Protein AF-A0A150LW16-F1 (afdb_monomer)

Secondary structure (DSSP, 8-state):
---PPPHHHHHHH--PPPHHHHHHHHT--TTSEEESSSS-EEE----

Organism: NCBI:txid81408

Sequence (47 aa):
MANQATDLEIAQQTKLKHIQDIAESLGLQEDEWEPYGRYKAKLSLTH

Structure (mmCIF, N/CA/C/O backbone):
data_AF-A0A150LW16-F1
#
_entry.id   AF-A0A150LW16-F1
#
loop_
_atom_site.group_PDB
_atom_site.id
_atom_site.type_symbol
_atom_site.label_atom_id
_atom_site.label_alt_id
_atom_site.label_comp_id
_atom_site.label_asym_id
_atom_site.label_entity_id
_atom_site.label_seq_id
_atom_site.pdbx_PDB_ins_code
_atom_site.Cartn_x
_atom_site.Cartn_y
_atom_site.Cartn_z
_atom_site.occupancy
_atom_site.B_iso_or_equiv
_atom_site.auth_seq_id
_atom_site.auth_comp_id
_atom_site.auth_asym_id
_atom_site.auth_atom_id
_atom_site.pdbx_PDB_model_num
ATOM 1 N N . MET A 1 1 ? -28.645 11.600 14.537 1.00 44.22 1 MET A N 1
ATOM 2 C CA . MET A 1 1 ? -27.254 12.095 14.588 1.00 44.22 1 MET A CA 1
ATOM 3 C C . MET A 1 1 ? -26.404 11.097 13.820 1.00 44.22 1 MET A C 1
ATOM 5 O O . MET A 1 1 ? -26.385 9.940 14.218 1.00 44.22 1 MET A O 1
ATOM 9 N N . ALA A 1 2 ? -25.808 11.479 12.690 1.00 60.72 2 ALA A N 1
ATOM 10 C CA . ALA A 1 2 ? -24.913 10.583 11.961 1.00 60.72 2 ALA A CA 1
ATOM 11 C C . ALA A 1 2 ? -23.556 10.568 12.674 1.00 60.72 2 ALA A C 1
ATOM 13 O O . ALA A 1 2 ? -22.916 11.608 12.797 1.00 60.72 2 ALA A O 1
ATOM 14 N N . ASN A 1 3 ? -23.152 9.406 13.182 1.00 75.56 3 ASN A N 1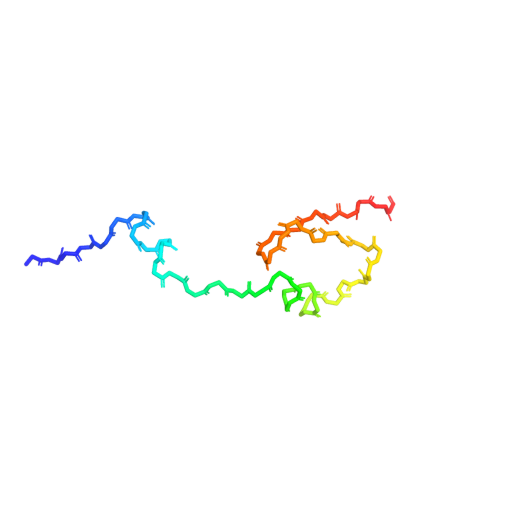
ATOM 15 C CA . ASN A 1 3 ? -21.828 9.201 13.756 1.00 75.56 3 ASN A CA 1
ATOM 16 C C . ASN A 1 3 ? -20.839 8.995 12.602 1.00 75.56 3 ASN A C 1
ATOM 18 O O . ASN A 1 3 ? -20.701 7.876 12.109 1.00 75.56 3 ASN A O 1
ATOM 22 N N . GLN A 1 4 ? -20.230 10.075 12.105 1.00 85.44 4 GLN A N 1
ATOM 23 C CA . GLN A 1 4 ? -19.136 9.955 11.143 1.00 85.44 4 GLN A CA 1
ATOM 24 C C . GLN A 1 4 ? -17.874 9.501 11.870 1.00 85.44 4 GLN A C 1
ATOM 26 O O . GLN A 1 4 ? -17.509 10.070 12.895 1.00 85.44 4 GLN A O 1
ATOM 31 N N . ALA A 1 5 ? -17.235 8.466 11.331 1.00 88.00 5 ALA A N 1
ATOM 32 C CA . ALA A 1 5 ? -15.935 8.020 11.799 1.00 88.00 5 ALA A CA 1
ATOM 33 C C . ALA A 1 5 ? -14.882 9.108 11.539 1.00 88.00 5 ALA A C 1
ATOM 35 O O . ALA A 1 5 ? -14.938 9.814 10.530 1.00 88.00 5 ALA A O 1
ATOM 36 N N . THR A 1 6 ? -13.925 9.229 12.451 1.00 95.88 6 THR A N 1
ATOM 37 C CA . THR A 1 6 ? -12.750 10.090 12.291 1.00 95.88 6 THR A CA 1
ATOM 38 C C . THR A 1 6 ? -11.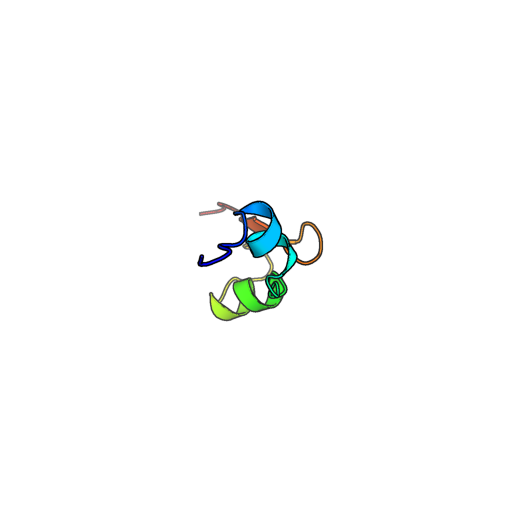828 9.560 11.190 1.00 95.88 6 THR A C 1
ATOM 40 O O . THR A 1 6 ? -11.832 8.365 10.884 1.00 95.88 6 THR A O 1
ATOM 43 N N . ASP A 1 7 ? -10.971 10.420 10.636 1.00 95.62 7 ASP A N 1
ATOM 44 C CA . ASP A 1 7 ? -9.992 10.020 9.611 1.00 95.62 7 ASP A CA 1
ATOM 45 C C . ASP A 1 7 ? -9.109 8.846 10.069 1.00 95.62 7 ASP A C 1
ATOM 47 O O . ASP A 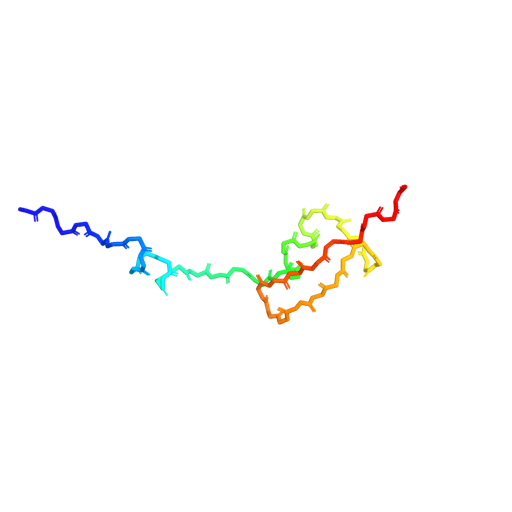1 7 ? -8.797 7.945 9.288 1.00 95.62 7 ASP A O 1
ATOM 51 N N . LEU A 1 8 ? -8.746 8.817 11.358 1.00 95.50 8 LEU A N 1
ATOM 52 C CA . LEU A 1 8 ? -7.958 7.732 11.941 1.00 95.50 8 LEU A CA 1
ATOM 53 C C . LEU A 1 8 ? -8.739 6.412 11.981 1.00 95.50 8 LEU A C 1
ATOM 55 O O . LEU A 1 8 ? -8.191 5.368 11.628 1.00 95.50 8 LEU A O 1
ATOM 59 N N . GLU A 1 9 ? -10.006 6.446 12.396 1.00 95.94 9 GLU A N 1
ATOM 60 C CA . GLU A 1 9 ? -10.863 5.255 12.437 1.00 95.94 9 GLU A CA 1
ATOM 61 C C . GLU A 1 9 ? -11.099 4.695 11.031 1.00 95.94 9 GLU A C 1
ATOM 63 O O . GLU A 1 9 ? -11.033 3.481 10.831 1.00 95.94 9 GLU A O 1
ATOM 68 N N . ILE A 1 10 ? -11.293 5.569 10.040 1.00 95.56 10 ILE A N 1
ATOM 69 C CA . ILE A 1 10 ? -11.423 5.175 8.632 1.00 95.56 10 ILE A CA 1
ATOM 70 C C . ILE A 1 10 ? -10.125 4.514 8.142 1.00 95.56 10 ILE A C 1
ATOM 72 O O . ILE A 1 10 ? -10.167 3.437 7.538 1.00 95.56 10 ILE A O 1
ATOM 76 N N . ALA A 1 11 ? -8.962 5.102 8.443 1.00 94.81 11 ALA A N 1
ATOM 77 C CA . ALA A 1 11 ? -7.667 4.540 8.062 1.00 94.81 11 ALA A CA 1
ATOM 78 C C . ALA A 1 11 ? -7.423 3.154 8.689 1.00 94.81 11 ALA A C 1
ATOM 80 O O . ALA A 1 11 ? -6.952 2.247 8.004 1.00 94.81 11 ALA A O 1
ATOM 81 N N . GLN A 1 12 ? -7.788 2.960 9.961 1.00 95.31 12 GLN A N 1
ATOM 82 C CA . GLN A 1 12 ? -7.624 1.680 10.665 1.00 95.31 12 GLN A CA 1
ATOM 83 C C . GLN A 1 12 ? -8.540 0.570 10.132 1.00 95.31 12 GLN A C 1
ATOM 85 O O . GLN A 1 12 ? -8.151 -0.597 10.133 1.00 95.31 12 GLN A O 1
ATOM 90 N N . GLN A 1 13 ? -9.749 0.912 9.679 1.00 96.19 13 GLN A N 1
ATOM 91 C CA . GLN A 1 13 ? -10.720 -0.057 9.154 1.00 96.19 13 GLN A CA 1
ATOM 92 C C . GLN A 1 13 ? -10.478 -0.418 7.680 1.00 96.19 13 GLN A C 1
ATOM 94 O O . GLN A 1 13 ? -11.072 -1.368 7.161 1.00 96.19 13 GLN A O 1
ATOM 99 N N . THR A 1 14 ? -9.615 0.326 6.987 1.00 96.25 14 THR A N 1
ATOM 100 C CA . THR A 1 14 ? -9.355 0.132 5.559 1.00 96.25 14 THR A CA 1
ATOM 101 C C . THR A 1 14 ? -8.576 -1.159 5.301 1.00 96.25 14 THR A C 1
ATOM 103 O O . THR A 1 14 ? -7.537 -1.426 5.903 1.00 96.25 14 THR A O 1
ATOM 106 N N . LYS A 1 15 ? -9.045 -1.956 4.335 1.00 95.94 15 LYS A N 1
ATOM 107 C CA . LYS A 1 15 ? -8.304 -3.121 3.837 1.00 95.94 15 L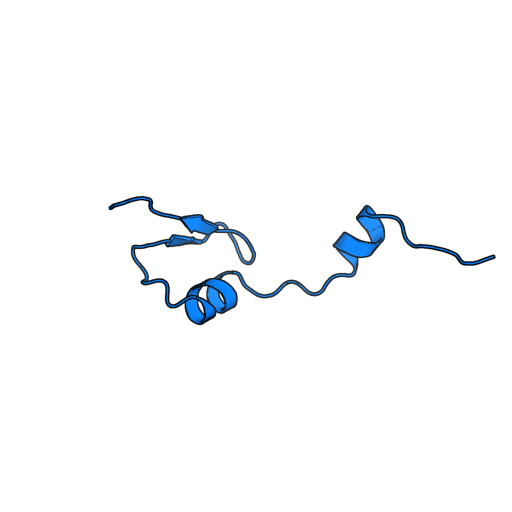YS A CA 1
ATOM 108 C C . LYS A 1 15 ? -7.207 -2.667 2.881 1.00 95.94 15 LYS A C 1
ATOM 110 O O . LYS A 1 15 ? -7.491 -2.255 1.758 1.00 95.94 15 LYS A O 1
ATOM 115 N N . LEU A 1 16 ? -5.960 -2.761 3.326 1.00 96.19 16 LEU A N 1
ATOM 116 C CA . LEU A 1 16 ? -4.797 -2.431 2.508 1.00 96.19 16 LEU A CA 1
ATOM 117 C C . LEU A 1 16 ? -4.511 -3.553 1.501 1.00 96.19 16 LEU A C 1
ATOM 119 O O . LEU A 1 16 ? -4.504 -4.730 1.861 1.00 96.19 16 LEU A O 1
ATOM 123 N N . LYS A 1 17 ? -4.248 -3.181 0.246 1.00 96.44 17 LYS A N 1
ATOM 124 C CA . LYS A 1 17 ? -3.669 -4.086 -0.759 1.00 96.44 17 LYS A CA 1
ATOM 125 C C . LYS A 1 17 ? -2.174 -4.213 -0.519 1.00 96.44 17 LYS A C 1
ATOM 127 O O . LYS A 1 17 ? -1.558 -3.224 -0.120 1.00 96.44 17 LYS A O 1
ATOM 132 N N . HIS A 1 18 ? -1.591 -5.383 -0.774 1.00 97.56 18 HIS A N 1
ATOM 133 C CA . HIS A 1 18 ? -0.140 -5.515 -0.703 1.00 97.56 18 HIS A CA 1
ATOM 134 C C . HIS A 1 18 ? 0.508 -4.597 -1.744 1.00 97.56 18 HIS A C 1
ATOM 136 O O . HIS A 1 18 ? -0.023 -4.393 -2.835 1.00 97.56 18 HIS A O 1
ATOM 142 N N . ILE A 1 19 ? 1.659 -4.022 -1.401 1.00 97.19 19 ILE A N 1
ATOM 143 C CA . ILE A 1 19 ? 2.354 -3.089 -2.291 1.00 97.19 19 ILE A CA 1
ATOM 144 C C . ILE A 1 19 ? 2.800 -3.761 -3.594 1.00 97.19 19 ILE A C 1
ATOM 146 O O . ILE A 1 19 ? 2.801 -3.121 -4.639 1.00 97.19 19 ILE A O 1
ATOM 150 N N . GLN A 1 20 ? 3.090 -5.062 -3.534 1.00 95.75 20 GLN A N 1
ATOM 151 C CA . GLN A 1 20 ? 3.407 -5.884 -4.696 1.00 95.75 20 GLN A CA 1
ATOM 152 C C . GLN A 1 20 ? 2.245 -5.927 -5.696 1.00 95.75 20 GLN A C 1
ATOM 154 O O . GLN A 1 20 ? 2.457 -5.624 -6.863 1.00 95.75 20 GLN A O 1
ATOM 159 N N . ASP A 1 21 ? 1.014 -6.182 -5.234 1.00 96.75 21 AS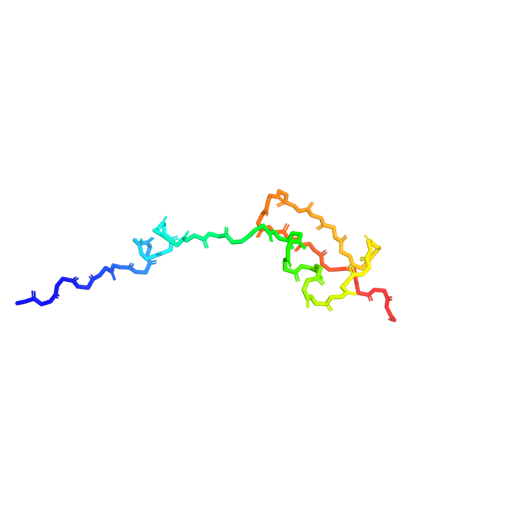P A N 1
ATOM 160 C CA . ASP A 1 21 ? -0.174 -6.198 -6.102 1.00 96.75 21 ASP A CA 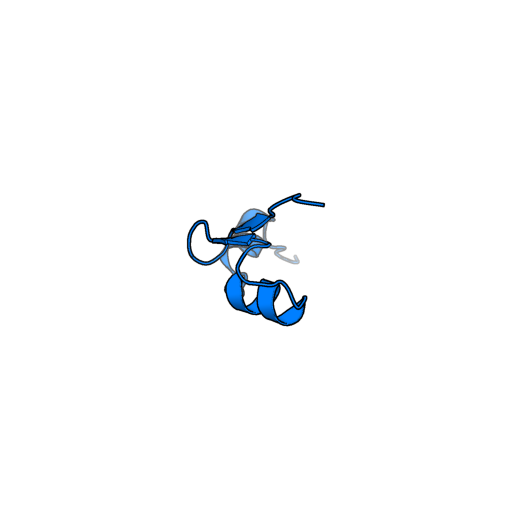1
ATOM 161 C C . ASP A 1 21 ? -0.355 -4.858 -6.836 1.00 96.75 21 ASP A C 1
ATOM 163 O O . ASP A 1 21 ? -0.807 -4.804 -7.980 1.00 96.75 21 ASP A O 1
ATOM 167 N N . ILE A 1 22 ? -0.018 -3.750 -6.164 1.00 95.94 22 ILE A N 1
ATOM 168 C CA . ILE A 1 22 ? -0.087 -2.408 -6.747 1.00 95.94 22 ILE A CA 1
ATOM 169 C C . ILE A 1 22 ? 1.000 -2.242 -7.816 1.00 95.94 22 ILE A C 1
ATOM 171 O O . ILE A 1 22 ? 0.683 -1.787 -8.914 1.00 95.94 22 ILE A O 1
ATOM 175 N N . ALA A 1 23 ? 2.244 -2.631 -7.531 1.00 95.38 23 ALA A N 1
ATOM 176 C CA . ALA A 1 23 ? 3.351 -2.544 -8.482 1.00 95.38 23 ALA A CA 1
ATOM 177 C C . ALA A 1 23 ? 3.106 -3.390 -9.744 1.00 95.38 23 ALA A C 1
ATOM 179 O O . ALA A 1 23 ? 3.253 -2.886 -10.858 1.00 95.38 23 ALA A O 1
ATOM 180 N N . GLU A 1 24 ? 2.622 -4.623 -9.575 1.00 95.31 24 GLU A N 1
ATOM 181 C CA . GLU A 1 24 ? 2.232 -5.511 -10.675 1.00 95.31 24 GLU A CA 1
ATOM 182 C C . GLU A 1 24 ? 1.102 -4.900 -11.515 1.00 95.31 24 GLU A C 1
ATOM 184 O O . GLU A 1 24 ? 1.166 -4.907 -12.744 1.00 95.31 24 GLU A O 1
ATOM 189 N N . SER A 1 25 ? 0.094 -4.294 -10.873 1.00 96.69 25 SER A N 1
ATOM 190 C CA . SER A 1 25 ? -1.009 -3.632 -11.588 1.00 96.69 25 SER A CA 1
ATOM 191 C C . SER A 1 25 ? -0.573 -2.411 -12.408 1.00 96.69 25 SER A C 1
ATOM 193 O O . SER A 1 25 ? -1.256 -2.042 -13.363 1.00 96.69 25 SER A O 1
ATOM 195 N N . LEU A 1 26 ? 0.552 -1.793 -12.039 1.00 94.88 26 LEU A N 1
ATOM 196 C CA . LEU A 1 26 ? 1.165 -0.672 -12.751 1.00 94.88 26 LEU A CA 1
ATOM 197 C C . LEU A 1 26 ? 2.201 -1.127 -13.792 1.00 94.88 26 LEU A C 1
ATOM 199 O O . LEU A 1 26 ? 2.667 -0.297 -14.568 1.00 94.88 26 LEU A O 1
ATOM 203 N N . GLY A 1 27 ? 2.541 -2.420 -13.835 1.00 95.06 27 GLY A N 1
ATOM 204 C CA . GLY A 1 27 ? 3.535 -2.978 -14.755 1.00 95.06 27 GLY A CA 1
ATOM 205 C C . GLY A 1 27 ? 4.989 -2.673 -14.384 1.00 95.06 27 GLY A C 1
ATOM 206 O O . GLY A 1 27 ? 5.852 -2.755 -15.259 1.00 95.06 27 GLY A O 1
ATOM 207 N N . LEU A 1 28 ? 5.258 -2.325 -13.119 1.00 93.38 28 LEU A N 1
ATOM 208 C CA . LEU A 1 28 ? 6.612 -2.032 -12.647 1.00 93.38 28 LEU A CA 1
ATOM 209 C C . LEU A 1 28 ? 7.480 -3.293 -12.669 1.00 93.38 28 LEU A C 1
ATOM 211 O O . LEU A 1 28 ? 7.067 -4.354 -12.192 1.00 93.38 28 LEU A O 1
ATOM 215 N N . GLN A 1 29 ? 8.690 -3.155 -13.196 1.00 91.56 29 GLN A N 1
ATOM 216 C CA . GLN A 1 29 ? 9.718 -4.188 -13.174 1.00 91.56 29 GLN A CA 1
ATOM 217 C C . GLN A 1 29 ? 10.376 -4.274 -11.791 1.00 91.56 29 GLN A C 1
ATOM 219 O O . GLN A 1 29 ? 10.291 -3.351 -10.981 1.00 91.56 29 GLN A O 1
ATOM 224 N N . GLU A 1 30 ? 11.031 -5.399 -11.498 1.00 87.31 30 GLU A N 1
ATOM 225 C CA . GLU A 1 30 ? 11.621 -5.671 -10.176 1.00 87.31 30 GLU A CA 1
ATOM 226 C C . GLU A 1 30 ? 12.720 -4.675 -9.766 1.00 87.31 30 GLU A C 1
ATOM 228 O O . GLU A 1 30 ? 12.954 -4.480 -8.577 1.00 87.31 30 GLU A O 1
ATOM 233 N N . ASP A 1 31 ? 13.393 -4.038 -10.723 1.00 90.81 31 ASP A N 1
ATOM 234 C CA . ASP A 1 31 ? 14.454 -3.050 -10.499 1.00 90.81 31 ASP A CA 1
ATOM 235 C C . ASP A 1 31 ? 13.931 -1.608 -10.351 1.00 90.81 31 ASP A C 1
ATOM 237 O O . ASP A 1 31 ? 14.621 -0.730 -9.819 1.00 90.81 31 ASP A O 1
ATOM 241 N N . GLU A 1 32 ? 12.685 -1.361 -10.754 1.00 93.56 32 GLU A N 1
ATOM 242 C CA . GLU A 1 32 ? 12.045 -0.045 -10.686 1.00 93.56 32 GLU A CA 1
ATOM 243 C C . GLU A 1 32 ? 11.507 0.280 -9.285 1.00 93.56 32 GLU A C 1
ATOM 245 O O . GLU A 1 32 ? 11.148 1.429 -9.004 1.00 93.56 32 GLU A O 1
ATOM 250 N N . TRP A 1 33 ? 11.449 -0.701 -8.378 1.00 94.69 33 TRP A N 1
ATOM 251 C CA . TRP A 1 33 ? 10.962 -0.479 -7.022 1.00 94.69 33 TRP A CA 1
ATOM 252 C C . TRP A 1 33 ? 11.510 -1.462 -5.985 1.00 94.69 33 TRP A C 1
ATOM 254 O O . TRP A 1 33 ? 11.835 -2.608 -6.262 1.00 94.69 33 TRP A O 1
ATOM 264 N N . GLU A 1 34 ? 11.542 -1.010 -4.735 1.00 95.62 34 GLU A N 1
ATOM 265 C CA . GLU A 1 34 ? 11.998 -1.791 -3.587 1.00 95.62 34 GLU A CA 1
ATOM 266 C C . GLU A 1 34 ? 10.908 -1.816 -2.497 1.00 95.62 34 GLU A C 1
ATOM 268 O O . GLU A 1 34 ? 10.449 -0.745 -2.077 1.0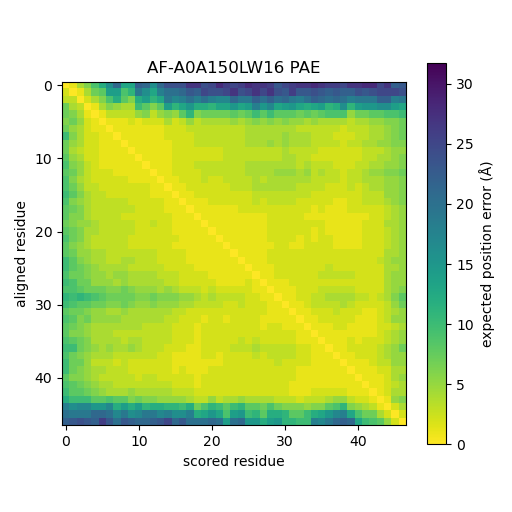0 95.62 34 GLU A O 1
ATOM 273 N N . PRO A 1 35 ? 10.478 -2.988 -1.987 1.00 95.75 35 PRO A N 1
ATOM 274 C CA . PRO A 1 35 ? 9.492 -3.078 -0.910 1.00 95.75 35 PRO A CA 1
ATOM 275 C C . PRO A 1 35 ? 10.066 -2.687 0.463 1.00 95.75 35 PRO A C 1
ATOM 277 O O . PRO A 1 35 ? 11.122 -3.153 0.884 1.00 95.75 35 PRO A O 1
ATOM 280 N N . TYR A 1 36 ? 9.298 -1.910 1.231 1.00 96.56 36 TYR A N 1
ATOM 281 C CA . TYR A 1 36 ? 9.575 -1.532 2.624 1.00 96.56 36 TYR A CA 1
ATOM 282 C C . TYR A 1 36 ? 8.444 -2.045 3.523 1.00 96.56 36 TYR A C 1
ATOM 284 O O . TYR A 1 36 ? 7.567 -1.304 3.985 1.00 96.56 36 TYR A O 1
ATOM 292 N N . GLY A 1 37 ? 8.460 -3.354 3.761 1.00 95.25 37 GLY A N 1
ATOM 293 C CA . GLY A 1 37 ? 7.351 -4.075 4.380 1.00 95.25 37 GLY A CA 1
ATOM 294 C C . GLY A 1 37 ? 6.233 -4.375 3.377 1.00 95.25 37 GLY A C 1
ATOM 295 O O . GLY A 1 37 ? 6.432 -4.333 2.170 1.00 95.25 37 GLY A O 1
ATOM 296 N N . ARG A 1 38 ? 5.037 -4.708 3.877 1.00 96.56 38 ARG A N 1
ATOM 297 C CA . ARG A 1 38 ? 3.945 -5.249 3.040 1.00 96.56 38 ARG A CA 1
ATOM 298 C C . ARG A 1 38 ? 3.161 -4.204 2.245 1.00 96.56 38 ARG A C 1
ATOM 300 O O . ARG A 1 38 ? 2.502 -4.558 1.277 1.00 96.56 38 ARG A O 1
ATOM 307 N N . TYR A 1 39 ? 3.195 -2.942 2.669 1.00 97.62 39 TYR A N 1
ATOM 308 C CA . TYR A 1 39 ? 2.265 -1.903 2.202 1.00 97.62 39 TYR A CA 1
ATOM 309 C C . TYR A 1 39 ? 2.956 -0.612 1.753 1.00 97.62 39 TYR A C 1
ATOM 311 O O . TYR A 1 39 ? 2.294 0.398 1.538 1.00 97.62 39 TYR A O 1
ATOM 319 N N . LYS A 1 40 ? 4.289 -0.617 1.657 1.00 96.50 40 LYS A N 1
ATOM 320 C CA . LYS A 1 40 ? 5.084 0.546 1.254 1.00 96.50 40 LYS A CA 1
ATOM 321 C C . LYS A 1 40 ? 6.230 0.101 0.364 1.00 96.50 40 LYS A C 1
ATOM 323 O O . LYS A 1 40 ? 6.753 -0.994 0.545 1.00 96.50 40 LYS A O 1
ATOM 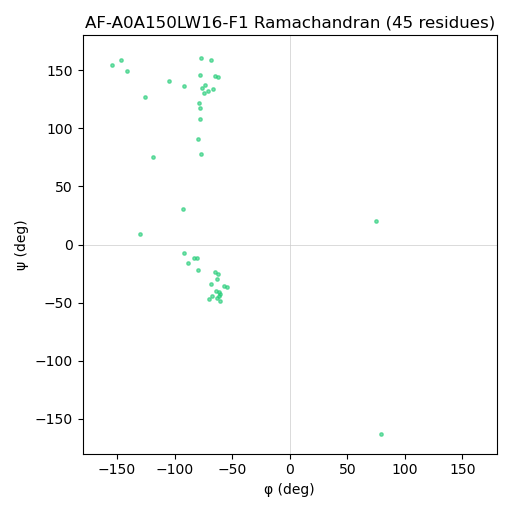328 N N . ALA A 1 41 ? 6.624 0.972 -0.550 1.00 96.62 41 ALA A N 1
ATOM 329 C CA . ALA A 1 41 ? 7.740 0.771 -1.455 1.00 96.62 41 ALA A CA 1
ATOM 330 C C . ALA A 1 41 ? 8.433 2.101 -1.739 1.00 96.62 41 ALA A C 1
ATOM 332 O O . ALA A 1 41 ? 7.830 3.168 -1.588 1.00 96.62 41 ALA A O 1
ATOM 333 N N . LYS A 1 42 ? 9.687 2.019 -2.170 1.00 95.50 42 LYS A N 1
ATOM 334 C CA . LYS A 1 42 ? 10.419 3.121 -2.785 1.00 95.50 42 LYS A CA 1
ATOM 335 C C . LYS A 1 42 ? 10.500 2.858 -4.281 1.00 95.50 42 LYS A C 1
ATOM 337 O O . LYS A 1 42 ? 10.715 1.721 -4.678 1.00 95.50 42 LYS A O 1
ATOM 342 N N . LEU A 1 43 ? 10.350 3.906 -5.080 1.00 93.88 43 LEU A N 1
ATOM 343 C CA . LEU A 1 43 ? 10.584 3.838 -6.517 1.00 93.88 43 LEU A CA 1
ATOM 344 C C . LEU A 1 43 ? 12.033 4.215 -6.821 1.00 93.88 43 LEU A C 1
ATOM 346 O O . LEU A 1 43 ? 12.563 5.187 -6.265 1.00 93.88 43 LEU A O 1
ATOM 350 N N . SER A 1 44 ? 12.648 3.452 -7.710 1.00 90.62 44 SER A N 1
ATOM 351 C CA . SER A 1 44 ? 13.918 3.785 -8.336 1.00 90.62 44 SER A CA 1
ATOM 352 C C . SER A 1 44 ? 13.643 4.804 -9.441 1.00 90.62 44 SER A C 1
ATOM 354 O O . SER A 1 44 ? 12.855 4.554 -10.342 1.00 90.62 44 SER A O 1
ATOM 356 N N . LEU A 1 45 ? 14.267 5.981 -9.376 1.00 77.75 45 LEU A N 1
ATOM 357 C CA . LEU A 1 45 ? 14.127 7.032 -10.399 1.00 77.75 45 LEU A CA 1
ATOM 358 C C . LEU A 1 45 ? 15.217 6.931 -11.475 1.00 77.75 45 LEU A C 1
ATOM 360 O O . LEU A 1 45 ? 15.672 7.946 -11.993 1.00 77.75 45 LEU A O 1
ATOM 364 N N . THR A 1 46 ? 15.703 5.725 -11.757 1.00 64.44 46 THR A N 1
ATOM 365 C CA . THR A 1 46 ? 16.771 5.488 -12.733 1.00 64.44 46 THR A CA 1
ATOM 366 C C . THR A 1 46 ? 16.226 5.575 -14.157 1.00 64.44 46 THR A C 1
ATOM 368 O O . THR A 1 46 ? 16.006 4.560 -14.812 1.00 64.44 46 THR A O 1
ATOM 371 N 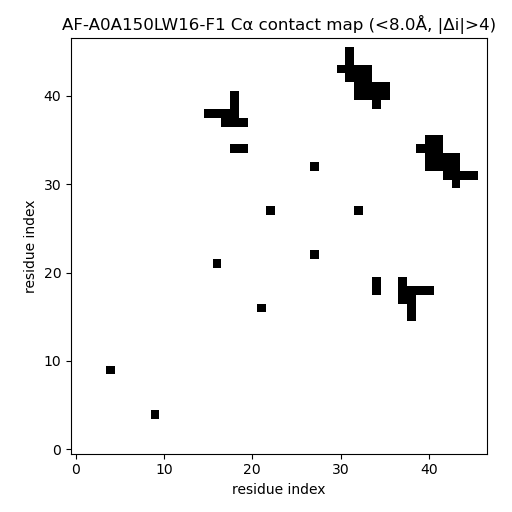N . HIS A 1 47 ? 16.029 6.810 -14.621 1.00 59.38 47 HIS A N 1
ATOM 372 C CA . HIS A 1 47 ? 15.813 7.184 -16.017 1.00 59.38 47 HIS A CA 1
ATOM 373 C C . HIS A 1 47 ? 16.686 8.386 -16.382 1.00 59.38 47 HIS A C 1
ATOM 375 O O . HIS A 1 47 ? 16.818 9.302 -15.537 1.00 59.38 47 HIS A O 1
#

pLDDT: mean 90.8, std 11.39, range [44.22, 97.62]

Foldseek 3Di:
DDDDDDPVRVVVPDDADFVVVVCVVVVHDPQQWDDDPGHDIDGDPPD

InterPro domains:
  IPR000559 Formate-tetrahydrofolate ligase, FTHFS [PF01268] (6-46)
  IPR027417 P-loop containing nucleoside triphosphate hydrolase [G3DSA:3.40.50.300] (5-47)
  IPR027417 P-loop containing nucleoside triphosphate hydrolase [SSF52540] (7-46)

Nearest PDB structures (foldseek):
  5a4j-assembly2_A  TM=8.982E-01  e=2.628E-02  Tepidanaerobacter acetatoxydans Re1
  4ioj-assembly1_A  TM=9.164E-01  e=3.707E-02  Moorella thermoacetica ATCC 39073
  7xzn-assembly1_A  TM=9.083E-01  e=4.254E-02  Peptostreptococcus anaerobius
  1eg7-assembly1_A  TM=8.077E-01  e=3.461E-02  Neomoorella thermoacetica

Solvent-accessible surface area (backbone atoms only — not comparable to full-atom values): 3125 Å² total; per-residue (Å²): 133,86,85,75,77,50,75,66,58,51,60,71,70,52,86,80,68,49,38,64,63,52,38,57,75,70,66,58,54,80,80,44,42,47,76,60,69,65,70,36,66,47,74,52,81,90,121

Mean predicted aligned error: 4.84 Å

Radius of gyration: 15.39 Å; Cα contacts (8 Å, |Δi|>4): 33; chains: 1; bounding box: 44×18×31 Å